Protein AF-A0A353R926-F1 (afdb_monomer_lite)

Structure (mmCIF, N/CA/C/O backbone):
data_AF-A0A353R926-F1
#
_entry.id   AF-A0A353R926-F1
#
loop_
_atom_site.group_PDB
_atom_site.id
_atom_site.type_symbol
_atom_site.label_atom_id
_atom_site.label_alt_id
_atom_site.label_comp_id
_atom_site.label_asym_id
_atom_site.label_entity_id
_atom_site.label_seq_id
_atom_site.pdbx_PDB_ins_code
_atom_site.Cartn_x
_atom_site.Cartn_y
_atom_site.Cartn_z
_atom_site.occupancy
_atom_site.B_iso_or_equiv
_atom_site.auth_seq_id
_atom_site.auth_comp_id
_atom_site.auth_asym_id
_atom_site.auth_atom_id
_atom_site.pdbx_PDB_model_num
ATOM 1 N N . ILE A 1 1 ? -22.828 9.067 23.640 1.00 84.00 1 ILE A N 1
ATOM 2 C CA . ILE A 1 1 ? -23.290 7.659 23.648 1.00 84.00 1 ILE A CA 1
ATOM 3 C C . ILE A 1 1 ? -23.860 7.341 22.275 1.00 84.00 1 ILE A C 1
ATOM 5 O O . ILE A 1 1 ? -24.691 8.108 21.795 1.00 84.00 1 ILE A O 1
ATOM 9 N N . LYS A 1 2 ? -23.384 6.275 21.634 1.00 92.00 2 LYS A N 1
ATOM 10 C CA . LYS A 1 2 ? -23.878 5.779 20.343 1.00 92.00 2 LYS A CA 1
ATOM 11 C C . LYS A 1 2 ? -24.103 4.265 20.419 1.00 92.00 2 LYS A C 1
ATOM 13 O O . LYS A 1 2 ? -23.497 3.599 21.253 1.00 92.00 2 LYS A O 1
ATOM 18 N N . PHE A 1 3 ? -24.984 3.754 19.560 1.00 95.38 3 PHE A N 1
ATOM 19 C CA . P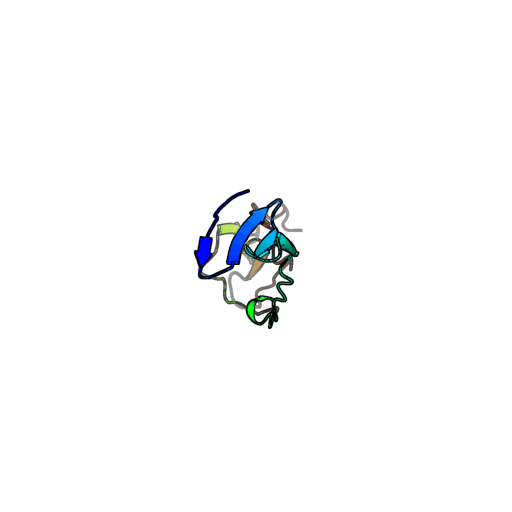HE A 1 3 ? -25.249 2.319 19.372 1.00 95.38 3 PHE A CA 1
ATOM 20 C C . PHE A 1 3 ? -25.518 1.518 20.666 1.00 95.38 3 PHE A C 1
ATOM 22 O O . PHE A 1 3 ? -24.848 0.516 20.912 1.00 95.38 3 PHE A O 1
ATOM 29 N N . PRO A 1 4 ? -26.464 1.942 21.525 1.00 95.56 4 PRO A N 1
ATOM 30 C CA . PRO A 1 4 ? -26.790 1.180 22.721 1.00 95.56 4 PRO A CA 1
ATOM 31 C C . PRO A 1 4 ? -27.483 -0.142 22.367 1.00 95.56 4 PRO A C 1
ATOM 33 O O . PRO A 1 4 ? -28.398 -0.180 21.544 1.00 95.56 4 PRO A O 1
ATOM 36 N N . ALA A 1 5 ? -27.082 -1.212 23.044 1.00 96.25 5 ALA A N 1
ATOM 37 C CA . ALA A 1 5 ? -27.725 -2.518 23.011 1.00 96.25 5 ALA A CA 1
ATOM 38 C C . ALA A 1 5 ? -27.922 -3.024 24.443 1.00 96.25 5 ALA A C 1
ATOM 40 O O . ALA A 1 5 ? -27.030 -2.895 25.279 1.00 96.25 5 ALA A O 1
ATOM 41 N N . ALA A 1 6 ? -29.083 -3.610 24.731 1.00 96.06 6 ALA A N 1
ATOM 42 C CA . ALA A 1 6 ? -29.420 -4.114 26.059 1.00 96.06 6 ALA A CA 1
ATOM 43 C C . ALA A 1 6 ? -29.687 -5.622 26.019 1.00 96.06 6 ALA A C 1
ATOM 45 O O . ALA A 1 6 ? -30.394 -6.112 25.135 1.00 96.06 6 ALA A O 1
ATOM 46 N N . ARG A 1 7 ? -29.136 -6.359 26.989 1.00 94.44 7 ARG A N 1
ATOM 47 C CA . ARG A 1 7 ? -29.431 -7.781 27.198 1.00 94.44 7 ARG A CA 1
ATOM 48 C C . ARG A 1 7 ? -29.251 -8.153 28.666 1.00 94.44 7 ARG A C 1
ATOM 50 O O . ARG A 1 7 ? -28.166 -7.999 29.219 1.00 94.44 7 ARG A O 1
ATOM 57 N N . GLY A 1 8 ? -30.298 -8.715 29.268 1.00 95.19 8 GLY A N 1
ATOM 58 C CA . GLY A 1 8 ? -30.284 -9.074 30.686 1.00 95.19 8 GLY A CA 1
ATOM 59 C C . GLY A 1 8 ? -30.024 -7.845 31.556 1.00 95.19 8 GLY A C 1
ATOM 60 O O . GLY A 1 8 ? -30.718 -6.843 31.427 1.00 95.19 8 GLY A O 1
ATOM 61 N N . GLU A 1 9 ? -29.006 -7.923 32.408 1.00 96.81 9 GLU A N 1
ATOM 62 C CA . GLU A 1 9 ? -28.613 -6.855 33.339 1.00 96.81 9 GLU A CA 1
ATOM 63 C C . GLU A 1 9 ? -27.535 -5.925 32.766 1.00 96.81 9 GLU A C 1
ATOM 65 O O . GLU A 1 9 ? -26.929 -5.157 33.505 1.00 96.81 9 GLU A O 1
ATOM 70 N N . TYR A 1 10 ? -27.270 -5.991 31.458 1.00 97.38 10 TYR A N 1
ATOM 71 C CA . TYR A 1 10 ? -26.224 -5.203 30.817 1.00 97.38 10 TYR A CA 1
ATOM 72 C C . TYR A 1 10 ? -26.763 -4.301 29.711 1.00 97.38 10 TYR A C 1
ATOM 74 O O . TYR A 1 10 ? -27.572 -4.715 28.875 1.00 97.38 10 TYR A O 1
ATOM 82 N N . ILE A 1 11 ? -26.222 -3.087 29.665 1.00 97.38 11 ILE A N 1
ATOM 83 C CA . ILE A 1 11 ? -26.315 -2.166 28.533 1.00 97.38 11 ILE A CA 1
ATOM 84 C C . ILE A 1 11 ? -24.902 -1.968 27.989 1.00 97.38 11 ILE A C 1
ATOM 86 O O . ILE A 1 11 ? -24.000 -1.571 28.722 1.00 97.38 11 ILE A O 1
ATOM 90 N N . VAL A 1 12 ? -24.700 -2.241 26.706 1.00 96.81 12 VAL A N 1
ATOM 91 C CA . VAL A 1 12 ? -23.428 -2.039 26.006 1.00 96.81 12 VAL A CA 1
ATOM 92 C C . VAL A 1 12 ? -23.586 -0.889 25.023 1.00 96.81 12 VAL A C 1
ATOM 94 O O . VAL A 1 12 ? -24.600 -0.810 24.333 1.00 96.81 12 VAL A O 1
ATOM 97 N N . PHE A 1 13 ? -22.616 0.018 24.962 1.00 97.50 13 PHE A N 1
ATOM 98 C CA . PHE A 1 13 ? -22.675 1.179 24.073 1.00 97.50 13 PHE A CA 1
ATOM 99 C C . PHE A 1 13 ? -21.287 1.700 23.702 1.00 97.50 13 PHE A C 1
ATOM 101 O O . PHE A 1 13 ? -20.294 1.429 24.379 1.00 97.50 13 PHE A O 1
ATOM 108 N N . GLU A 1 14 ? -21.231 2.505 22.644 1.00 97.38 14 GLU A N 1
ATOM 109 C CA . GLU A 1 14 ? -20.034 3.244 22.253 1.00 97.38 14 GLU A CA 1
ATOM 110 C C . GLU A 1 14 ? -20.006 4.632 22.914 1.00 97.38 14 GLU A C 1
ATOM 112 O O . GLU A 1 14 ? -20.990 5.389 22.902 1.00 97.38 14 GLU A O 1
ATOM 117 N N . ASN A 1 15 ? -18.848 5.005 23.456 1.00 96.25 15 ASN A N 1
ATOM 118 C CA . ASN A 1 15 ? -18.562 6.365 23.891 1.00 96.25 15 ASN A CA 1
ATOM 119 C C . ASN A 1 15 ? -17.094 6.721 23.619 1.00 96.25 15 ASN A C 1
ATOM 121 O O . ASN A 1 15 ? -16.191 6.025 24.071 1.00 96.25 15 ASN A O 1
ATOM 125 N N . GLY A 1 16 ? -16.851 7.798 22.866 1.00 94.00 16 GLY A N 1
ATOM 126 C CA . GLY A 1 16 ? -15.493 8.261 22.554 1.00 94.00 16 GLY A CA 1
ATOM 127 C C . GLY A 1 16 ? -14.623 7.245 21.800 1.00 94.00 16 GLY A C 1
ATOM 128 O O . GLY A 1 16 ? -13.421 7.209 22.030 1.00 94.00 16 GLY A O 1
ATOM 129 N N . GLY A 1 17 ? -15.215 6.397 20.947 1.00 93.31 17 GLY A N 1
ATOM 130 C CA . GLY A 1 17 ? -14.492 5.350 20.210 1.00 93.31 17 GLY A CA 1
ATOM 131 C C . GLY A 1 17 ? -14.172 4.091 21.024 1.00 93.31 17 GLY A C 1
ATOM 132 O O . GLY A 1 17 ? -13.511 3.188 20.517 1.00 93.31 17 GLY A O 1
ATOM 133 N N . PHE A 1 18 ? -14.649 4.002 22.267 1.00 96.00 18 PHE A N 1
ATOM 134 C CA . PHE A 1 18 ? -14.522 2.811 23.102 1.00 96.00 18 PHE A CA 1
ATOM 135 C C . PHE A 1 18 ? -15.878 2.159 23.346 1.00 96.00 18 PHE A C 1
ATOM 137 O O . PHE A 1 18 ? -16.914 2.829 23.357 1.00 96.00 18 PHE A O 1
ATOM 144 N N . ILE A 1 19 ? -15.850 0.852 23.598 1.00 97.12 19 ILE A N 1
ATOM 145 C CA . ILE A 1 19 ? -17.017 0.092 24.037 1.00 97.12 19 ILE A CA 1
ATOM 146 C C . ILE A 1 19 ? -17.069 0.093 25.562 1.00 97.12 19 ILE A C 1
ATOM 148 O O . ILE A 1 19 ? -16.070 -0.171 26.236 1.00 97.12 19 ILE A O 1
ATOM 152 N N . TYR A 1 20 ? -18.248 0.378 26.098 1.00 97.62 20 TYR A N 1
ATOM 153 C CA . TYR A 1 20 ? -18.544 0.337 27.522 1.00 97.62 20 TYR A CA 1
ATOM 154 C C . TYR A 1 20 ? -19.652 -0.671 27.800 1.00 97.62 20 TYR A C 1
ATOM 156 O O . TYR A 1 20 ? -20.598 -0.786 27.022 1.00 97.62 20 TYR A O 1
ATOM 164 N N . SER A 1 21 ? -19.544 -1.364 28.930 1.00 97.06 21 SER A N 1
ATOM 165 C CA . SER A 1 21 ? -20.603 -2.182 29.515 1.00 97.06 21 SER A CA 1
ATOM 166 C C . SER A 1 21 ? -21.068 -1.548 30.822 1.00 97.06 21 SER A C 1
ATOM 168 O O . SER A 1 21 ? -20.248 -1.267 31.698 1.00 97.06 21 SER A O 1
ATOM 170 N N . PHE A 1 22 ? -22.372 -1.364 30.962 1.00 97.56 22 PHE A N 1
ATOM 171 C CA . PHE A 1 22 ? -23.025 -0.861 32.161 1.00 97.56 22 PHE A CA 1
ATOM 172 C C . PHE A 1 22 ? -23.903 -1.954 32.770 1.00 97.56 22 PHE A C 1
ATOM 174 O O . PHE A 1 22 ? -24.756 -2.502 32.070 1.00 97.56 22 PHE A O 1
ATOM 181 N N . HIS A 1 23 ? -23.693 -2.274 34.047 1.00 97.50 23 HIS A N 1
ATOM 182 C CA . HIS A 1 23 ? -24.491 -3.251 34.786 1.00 97.50 23 HIS A CA 1
ATOM 183 C C . HIS A 1 23 ? -25.667 -2.557 35.481 1.00 97.50 23 HIS A C 1
ATOM 185 O O . HIS A 1 23 ? -25.475 -1.727 36.361 1.00 97.50 23 HIS A O 1
ATOM 191 N N . THR A 1 24 ? -26.903 -2.913 35.144 1.00 95.94 24 THR A N 1
ATOM 192 C CA . THR A 1 24 ? -28.097 -2.161 35.565 1.00 95.94 24 THR A CA 1
ATOM 193 C C . THR A 1 24 ? -28.463 -2.332 37.038 1.00 95.94 24 THR A C 1
ATOM 195 O O . THR A 1 24 ? -29.170 -1.486 37.569 1.00 95.94 24 THR A O 1
ATOM 198 N N . LYS A 1 25 ? -28.020 -3.412 37.704 1.00 95.31 25 LYS A N 1
ATOM 199 C CA . LYS A 1 25 ? -28.252 -3.605 39.152 1.00 95.31 25 LYS A CA 1
ATOM 200 C C . LYS A 1 25 ? -27.205 -2.967 40.064 1.00 95.31 25 LYS A C 1
ATOM 202 O O . LYS A 1 25 ? -27.577 -2.395 41.076 1.00 95.31 25 LYS A O 1
ATOM 207 N N . SER A 1 26 ? -25.917 -3.135 39.756 1.00 96.56 26 SER A N 1
ATOM 208 C CA . SER A 1 26 ? -24.827 -2.573 40.559 1.00 96.56 26 SER A CA 1
ATOM 209 C C . SER A 1 26 ? -24.435 -1.160 40.132 1.00 96.56 26 SER A C 1
ATOM 211 O O . SER A 1 26 ? -23.643 -0.532 40.819 1.00 96.56 26 SER A O 1
ATOM 213 N N . GLU A 1 27 ? -24.966 -0.678 39.003 1.00 95.06 27 GLU A N 1
ATOM 214 C CA . GLU A 1 27 ? -24.607 0.596 38.364 1.00 95.06 27 GLU A CA 1
ATOM 215 C C . GLU A 1 27 ? -23.125 0.691 37.959 1.00 95.06 27 GLU A C 1
ATOM 217 O O . GLU A 1 27 ? -22.598 1.769 37.682 1.00 95.06 27 GLU A O 1
ATOM 222 N N . ASP A 1 28 ? -22.449 -0.456 37.851 1.00 97.31 28 ASP A N 1
ATOM 223 C CA . ASP A 1 28 ? -21.051 -0.506 37.446 1.00 97.31 28 ASP A CA 1
ATOM 224 C C . ASP A 1 28 ? -20.898 -0.171 35.963 1.00 97.31 28 ASP A C 1
ATOM 226 O O . ASP A 1 28 ? -21.375 -0.898 35.085 1.00 97.31 28 ASP A O 1
ATOM 230 N N . LEU A 1 29 ? -20.142 0.887 35.676 1.00 96.62 29 LEU A N 1
ATOM 231 C CA . LEU A 1 29 ? -19.689 1.229 34.334 1.00 96.62 29 LEU A CA 1
ATOM 232 C C . LEU A 1 29 ? -18.252 0.748 34.129 1.00 96.62 29 LEU A C 1
ATOM 234 O O . LEU A 1 29 ? -17.333 1.180 34.825 1.00 96.62 29 LEU A O 1
ATOM 238 N N . LYS A 1 30 ? -18.038 -0.105 33.128 1.00 96.81 30 LYS A N 1
ATOM 239 C CA . LYS A 1 30 ? -16.711 -0.623 32.776 1.00 96.81 30 LYS A CA 1
ATOM 240 C C . LYS A 1 30 ? -16.423 -0.396 31.302 1.00 96.81 30 LYS A C 1
ATOM 242 O O . LYS A 1 30 ? -17.280 -0.623 30.450 1.00 96.81 30 LYS A O 1
ATOM 247 N N . LYS A 1 31 ? -15.203 0.042 30.999 1.00 97.12 31 LYS A N 1
ATOM 248 C CA . LYS A 1 31 ? -14.672 -0.007 29.636 1.00 97.12 31 LYS A CA 1
ATOM 249 C C . LYS A 1 31 ? -14.363 -1.466 29.304 1.00 97.12 31 LYS A C 1
ATOM 251 O O . LYS A 1 31 ? -13.788 -2.166 30.131 1.00 97.12 31 LYS A O 1
ATOM 256 N N . VAL A 1 32 ? -14.766 -1.920 28.123 1.00 94.88 32 VAL A N 1
ATOM 257 C CA . VAL A 1 32 ? -14.471 -3.277 27.658 1.00 94.88 32 VAL A CA 1
ATOM 258 C C . VAL A 1 32 ? -13.070 -3.287 27.057 1.00 94.88 32 VAL A C 1
ATOM 260 O O . VAL A 1 32 ? -12.803 -2.570 26.090 1.00 94.88 32 VAL A O 1
ATOM 263 N N . ASP A 1 33 ? -12.186 -4.107 27.619 1.00 92.38 33 ASP A N 1
ATOM 264 C CA . ASP A 1 33 ? -10.864 -4.350 27.049 1.00 92.38 33 ASP A CA 1
ATOM 265 C C . ASP A 1 33 ? -10.993 -5.296 25.853 1.00 92.38 33 ASP A C 1
ATOM 267 O O . ASP A 1 33 ? -11.325 -6.474 25.989 1.00 92.38 33 ASP A O 1
ATOM 271 N N . ILE A 1 34 ? -10.765 -4.755 24.656 1.00 87.31 34 ILE A N 1
ATOM 272 C CA . ILE A 1 34 ? -10.811 -5.504 23.399 1.00 87.31 34 ILE A CA 1
ATOM 273 C C . ILE A 1 34 ? -9.375 -5.730 22.937 1.00 87.31 34 ILE A C 1
ATOM 275 O O . ILE A 1 34 ? -8.681 -4.788 22.555 1.00 87.31 34 ILE A O 1
ATOM 279 N N . THR A 1 35 ? -8.933 -6.985 22.944 1.00 85.31 35 THR A N 1
ATOM 280 C CA . THR A 1 35 ? -7.640 -7.386 22.383 1.00 85.31 35 THR A CA 1
ATOM 281 C C . THR A 1 35 ? -7.855 -8.025 21.017 1.00 85.31 35 THR A C 1
ATOM 283 O O . THR A 1 35 ? -8.640 -8.961 20.874 1.00 85.31 35 THR A O 1
ATOM 286 N N . LEU A 1 36 ? -7.160 -7.517 19.999 1.00 78.62 36 LEU A N 1
ATOM 287 C CA . LEU A 1 36 ? -7.143 -8.108 18.665 1.00 78.62 36 LEU A CA 1
ATOM 288 C C . LEU A 1 36 ? -5.871 -8.939 18.517 1.00 78.62 36 LEU A C 1
ATOM 290 O O . LEU A 1 36 ? -4.778 -8.388 18.410 1.00 78.62 36 LEU A O 1
ATOM 294 N N . ASN A 1 37 ? -6.015 -10.260 18.459 1.00 74.50 37 ASN A N 1
ATOM 295 C CA . ASN A 1 37 ? -4.912 -11.146 18.100 1.00 74.50 37 ASN A CA 1
ATOM 296 C C . ASN A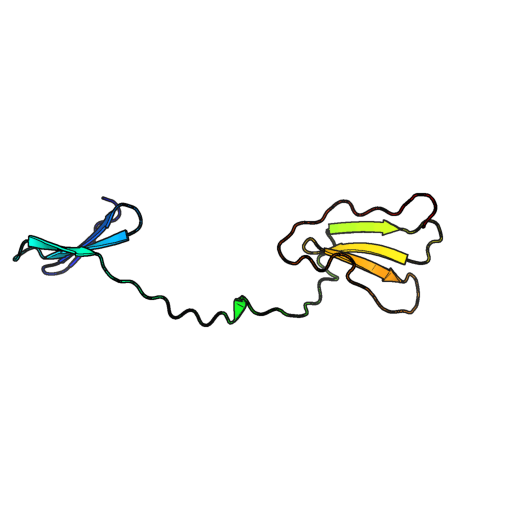 1 37 ? -4.732 -11.092 16.577 1.00 74.50 37 ASN A C 1
ATOM 298 O O . ASN A 1 37 ? -5.278 -11.917 15.847 1.00 74.50 37 ASN A O 1
ATOM 302 N N . GLN A 1 38 ? -4.036 -10.067 16.080 1.00 65.19 38 GLN A N 1
ATOM 303 C CA . GLN A 1 38 ? -3.766 -9.934 14.650 1.00 65.19 38 GLN A CA 1
ATOM 304 C C . GLN A 1 38 ? -2.605 -10.842 14.245 1.00 65.19 38 GLN A C 1
ATOM 306 O O . GLN A 1 38 ? -1.435 -10.486 14.372 1.00 65.19 38 GLN A O 1
ATOM 311 N N . GLU A 1 39 ? -2.916 -12.004 13.676 1.00 62.72 39 GLU A N 1
ATOM 312 C CA . GLU A 1 39 ? -1.974 -12.638 12.762 1.00 62.72 39 GLU A CA 1
ATOM 313 C C . GLU A 1 39 ? -1.922 -11.771 11.501 1.00 62.72 39 GLU A C 1
ATOM 315 O O . GLU A 1 39 ? -2.823 -11.793 10.663 1.00 62.72 39 GLU A O 1
ATOM 320 N N . HIS A 1 40 ? -0.881 -10.948 11.379 1.00 64.25 40 HIS A N 1
ATOM 321 C CA . HIS A 1 40 ? -0.634 -10.048 10.248 1.00 64.25 40 HIS A CA 1
ATOM 322 C C . HIS A 1 40 ? -0.323 -10.798 8.932 1.00 64.25 40 HIS A C 1
ATOM 324 O O . HIS A 1 40 ? 0.608 -10.451 8.206 1.00 64.25 40 HIS A O 1
ATOM 330 N N . LEU A 1 41 ? -1.083 -11.839 8.589 1.00 61.75 41 LEU A N 1
ATOM 331 C CA . LEU A 1 41 ? -0.928 -12.629 7.364 1.00 61.75 41 LEU A CA 1
ATOM 332 C C . LEU A 1 41 ? -0.997 -11.737 6.116 1.00 61.75 41 LEU A C 1
ATOM 334 O O . LEU A 1 41 ? -0.220 -11.924 5.182 1.00 61.75 41 LEU A O 1
ATOM 338 N N . ASN A 1 42 ? -1.856 -10.715 6.149 1.00 63.56 42 ASN A N 1
ATOM 339 C CA . ASN A 1 42 ? -2.053 -9.770 5.048 1.00 63.56 42 ASN A CA 1
ATOM 340 C C . ASN A 1 42 ? -1.038 -8.615 5.011 1.00 63.56 42 ASN A C 1
ATOM 342 O O . ASN A 1 42 ? -0.981 -7.914 4.007 1.00 63.56 42 ASN A O 1
ATOM 346 N N . ALA A 1 43 ? -0.241 -8.403 6.067 1.00 64.12 43 ALA A N 1
ATOM 347 C CA . ALA A 1 43 ? 0.771 -7.338 6.102 1.00 64.12 43 ALA A CA 1
ATOM 348 C C . ALA A 1 43 ? 2.168 -7.826 5.681 1.00 64.12 43 ALA A C 1
ATOM 350 O O . ALA A 1 43 ? 3.140 -7.076 5.745 1.00 64.12 43 ALA A O 1
ATOM 351 N N . ARG A 1 44 ? 2.295 -9.095 5.274 1.00 70.06 44 ARG A N 1
ATOM 352 C CA . ARG A 1 44 ? 3.569 -9.644 4.805 1.00 70.06 44 ARG A CA 1
ATOM 353 C C . ARG A 1 44 ? 3.918 -9.071 3.438 1.00 70.06 44 ARG A C 1
ATOM 355 O O . ARG A 1 44 ? 3.072 -9.012 2.547 1.00 70.06 44 ARG A O 1
ATOM 362 N N . VAL A 1 45 ? 5.192 -8.732 3.255 1.00 70.12 45 VAL A N 1
ATOM 363 C CA . VAL A 1 45 ? 5.737 -8.392 1.937 1.00 70.12 45 VAL A CA 1
ATOM 364 C C . VAL A 1 45 ? 5.584 -9.607 1.024 1.00 70.12 45 VAL A C 1
ATOM 366 O O . VAL A 1 45 ? 5.983 -10.719 1.375 1.00 70.12 45 VAL A O 1
ATOM 369 N N . ARG A 1 46 ? 4.978 -9.400 -0.145 1.00 71.19 46 ARG A N 1
ATOM 370 C CA . ARG A 1 46 ? 4.784 -10.429 -1.169 1.00 71.19 46 ARG A CA 1
ATOM 371 C C . ARG A 1 46 ? 5.249 -9.892 -2.511 1.00 71.19 46 ARG A C 1
ATOM 373 O O . ARG A 1 46 ? 4.992 -8.737 -2.835 1.00 71.19 46 ARG A O 1
ATOM 380 N N . LEU A 1 47 ? 5.877 -10.760 -3.298 1.00 74.81 47 LEU A N 1
ATOM 381 C CA . LEU A 1 47 ? 6.060 -10.522 -4.723 1.00 74.81 47 LEU A CA 1
ATOM 382 C C . LEU A 1 47 ? 4.722 -10.798 -5.410 1.00 74.81 47 LEU A C 1
ATOM 384 O O . LEU A 1 47 ? 4.151 -11.879 -5.254 1.00 74.81 47 LEU A O 1
ATOM 388 N N . LEU A 1 48 ? 4.202 -9.796 -6.107 1.00 80.44 48 LEU A N 1
ATOM 389 C CA . LEU A 1 48 ? 2.952 -9.874 -6.849 1.00 80.44 48 LEU A CA 1
ATOM 390 C C . LEU A 1 48 ? 3.243 -9.570 -8.313 1.00 80.44 48 LEU A C 1
ATOM 392 O O . LEU A 1 48 ? 4.002 -8.649 -8.610 1.00 80.44 48 LEU A O 1
ATOM 396 N N . ASP A 1 49 ? 2.609 -10.322 -9.208 1.00 85.75 49 ASP A N 1
ATOM 397 C CA . ASP A 1 49 ? 2.520 -9.927 -10.606 1.00 85.75 49 ASP A CA 1
ATOM 398 C C . ASP A 1 49 ? 1.484 -8.803 -10.730 1.00 85.75 49 ASP A C 1
ATOM 400 O O . ASP A 1 49 ? 0.333 -8.928 -10.301 1.00 85.75 49 ASP A O 1
ATOM 404 N N . VAL A 1 50 ? 1.930 -7.672 -11.265 1.00 85.12 50 VAL A N 1
ATOM 405 C CA . VAL A 1 50 ? 1.141 -6.447 -11.413 1.00 85.12 50 VAL A CA 1
ATOM 406 C C . VAL A 1 50 ? 1.041 -6.007 -12.869 1.00 85.12 50 VAL A C 1
ATOM 408 O O . VAL A 1 50 ? 0.564 -4.905 -13.128 1.00 85.12 50 VAL A O 1
ATOM 411 N N . ALA A 1 51 ? 1.450 -6.850 -13.822 1.00 84.56 51 ALA A N 1
ATOM 412 C CA . ALA A 1 51 ? 1.509 -6.499 -15.240 1.00 84.56 51 ALA A CA 1
ATOM 413 C C . ALA A 1 51 ? 0.158 -6.007 -15.794 1.00 84.56 51 ALA A C 1
ATOM 415 O O . ALA A 1 51 ? 0.111 -5.074 -16.589 1.00 84.56 51 ALA A O 1
ATOM 416 N N . THR A 1 52 ? -0.955 -6.572 -15.320 1.00 89.62 52 THR A N 1
ATOM 417 C CA . THR A 1 52 ? -2.322 -6.189 -15.724 1.00 89.62 52 THR A CA 1
ATOM 418 C C . THR A 1 52 ? -2.850 -4.920 -15.044 1.00 89.62 52 THR A C 1
ATOM 420 O O . THR A 1 52 ? -3.962 -4.489 -15.335 1.00 89.62 52 THR A O 1
ATOM 423 N N . GLN A 1 53 ? -2.079 -4.318 -14.136 1.00 88.81 53 GLN A N 1
ATOM 424 C CA . GLN A 1 53 ? -2.450 -3.138 -13.343 1.00 88.81 53 GLN A CA 1
ATOM 425 C C . GLN A 1 53 ? -1.634 -1.898 -13.744 1.00 88.81 53 GLN A C 1
ATOM 427 O O . GLN A 1 53 ? -1.432 -0.994 -12.928 1.00 88.81 53 GLN A O 1
ATOM 432 N N . ALA A 1 54 ? -1.132 -1.866 -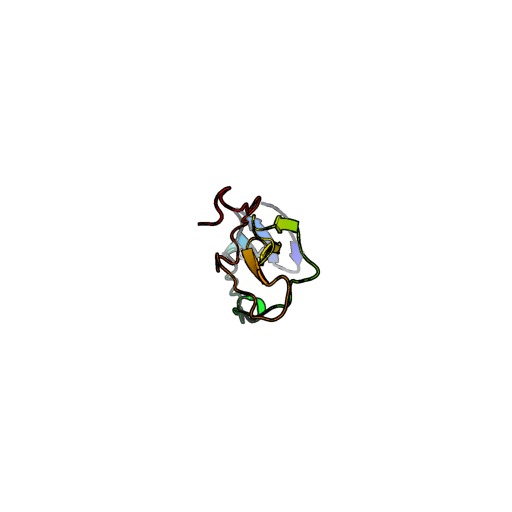14.980 1.00 90.44 54 ALA A N 1
ATOM 433 C CA . ALA A 1 54 ? -0.429 -0.712 -15.520 1.00 90.44 54 ALA A CA 1
ATOM 434 C C . ALA A 1 54 ? -1.358 0.513 -15.554 1.00 90.44 54 ALA A C 1
ATOM 436 O O . ALA A 1 54 ? -2.448 0.471 -16.122 1.00 90.44 54 ALA A O 1
ATOM 437 N N . ALA A 1 55 ? -0.912 1.603 -14.937 1.00 90.38 55 ALA A N 1
ATOM 438 C CA . ALA A 1 55 ? -1.627 2.875 -14.855 1.00 90.38 55 ALA A CA 1
ATOM 439 C C . ALA A 1 55 ? -0.985 3.973 -15.720 1.00 90.38 55 ALA A C 1
ATOM 441 O O . ALA A 1 55 ? -1.600 5.008 -15.955 1.00 90.38 55 ALA A O 1
ATOM 442 N N . GLY A 1 56 ? 0.242 3.758 -16.199 1.00 89.31 56 GLY A N 1
ATOM 443 C CA . GLY A 1 56 ? 0.959 4.698 -17.055 1.00 89.31 56 GLY A CA 1
ATOM 444 C C . GLY A 1 56 ? 2.181 4.058 -17.700 1.00 89.31 56 GLY A C 1
ATOM 445 O O . GLY A 1 56 ? 2.684 3.041 -17.214 1.00 89.31 56 GLY A O 1
ATOM 446 N N . TYR A 1 57 ? 2.637 4.652 -18.800 1.00 91.00 57 TYR A N 1
ATOM 447 C CA . TYR A 1 57 ? 3.798 4.194 -19.555 1.00 91.00 57 TYR A CA 1
ATOM 448 C C . TYR A 1 57 ? 4.598 5.368 -20.133 1.00 91.00 57 TYR A C 1
ATOM 450 O O . TYR A 1 57 ? 4.028 6.396 -20.498 1.00 91.00 57 TYR A O 1
ATOM 458 N N . SER A 1 58 ? 5.914 5.198 -20.258 1.00 91.56 58 SER A N 1
ATOM 459 C CA . SER A 1 58 ? 6.808 6.137 -20.945 1.00 91.56 58 SER A CA 1
ATOM 460 C C . SER A 1 58 ? 7.916 5.380 -21.680 1.00 91.56 58 SER A C 1
ATOM 462 O O . SER A 1 58 ? 8.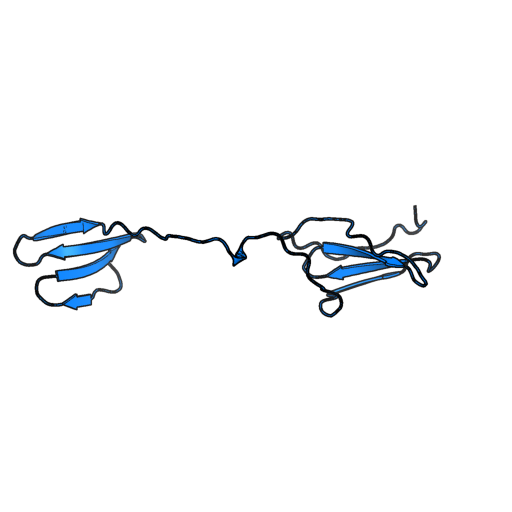601 4.540 -21.096 1.00 91.56 58 SER A O 1
ATOM 464 N N . LEU A 1 59 ? 8.077 5.649 -22.974 1.00 90.12 59 LEU A N 1
ATOM 465 C CA . LEU A 1 59 ? 9.074 4.999 -23.827 1.00 90.12 59 LEU A CA 1
ATOM 466 C C . LEU A 1 59 ? 10.419 5.726 -23.720 1.00 90.12 59 LEU A C 1
ATOM 468 O O . LEU A 1 59 ? 10.442 6.957 -23.748 1.00 90.12 59 LEU A O 1
ATOM 472 N N . SER A 1 60 ? 11.524 4.983 -23.610 1.00 89.88 60 SER A N 1
ATOM 473 C CA . SER A 1 60 ? 12.859 5.586 -23.622 1.00 89.88 60 SER A CA 1
ATOM 474 C C . SER A 1 60 ? 13.158 6.214 -24.989 1.00 89.88 60 SER A C 1
ATOM 47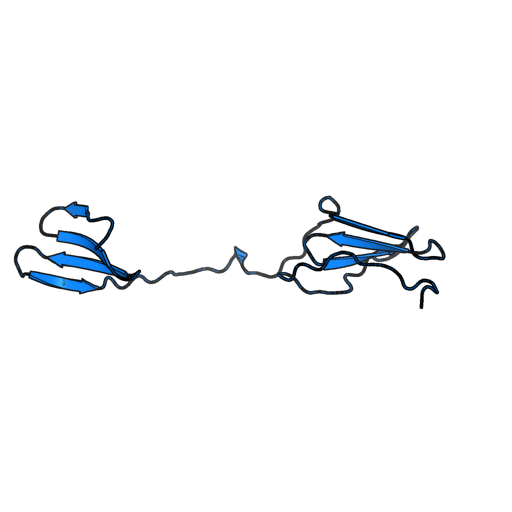6 O O . SER A 1 60 ? 12.673 5.710 -26.006 1.00 89.88 60 SER A O 1
ATOM 478 N N . PRO A 1 61 ? 13.984 7.274 -25.065 1.00 85.81 61 PRO A N 1
ATOM 479 C CA . PRO A 1 61 ? 14.292 7.937 -26.338 1.00 85.81 61 PRO A CA 1
ATOM 480 C C . PRO A 1 61 ? 14.864 6.998 -27.411 1.00 85.81 61 PRO A C 1
ATOM 482 O O . PRO A 1 61 ? 14.582 7.154 -28.596 1.00 85.81 61 PRO A O 1
ATOM 485 N N . ASN A 1 62 ? 15.641 5.998 -26.990 1.00 85.69 62 ASN A N 1
ATOM 486 C CA . ASN A 1 62 ? 16.244 4.984 -27.855 1.00 85.69 62 ASN A CA 1
ATOM 487 C C . ASN A 1 62 ? 15.371 3.727 -28.056 1.00 85.69 62 ASN A C 1
ATOM 489 O O . ASN A 1 62 ? 15.774 2.817 -28.774 1.00 85.69 62 ASN A O 1
ATOM 493 N N . GLY A 1 63 ? 14.196 3.651 -27.423 1.00 84.19 63 GLY A N 1
ATOM 494 C CA . GLY A 1 63 ? 13.277 2.514 -27.520 1.00 84.19 63 GLY A CA 1
ATOM 495 C C . GLY A 1 63 ? 13.749 1.222 -26.842 1.00 84.19 63 GLY A C 1
ATOM 496 O O . GLY A 1 63 ? 13.078 0.199 -26.956 1.00 84.19 63 GLY A O 1
ATOM 497 N N . GLU A 1 64 ? 14.874 1.241 -26.127 1.00 89.81 64 GLU A N 1
ATOM 498 C CA . GLU A 1 64 ? 15.416 0.052 -25.461 1.00 89.81 64 GLU A CA 1
ATOM 499 C C . GLU A 1 64 ? 14.574 -0.391 -24.260 1.00 89.81 64 GLU A C 1
ATOM 501 O O . GLU A 1 64 ? 14.564 -1.579 -23.919 1.00 89.81 64 GLU A O 1
ATOM 506 N N . ARG A 1 65 ? 13.874 0.541 -23.593 1.00 93.62 65 ARG A N 1
ATOM 507 C CA . ARG A 1 65 ? 13.085 0.259 -22.386 1.00 93.62 65 ARG A CA 1
ATOM 508 C C . ARG A 1 65 ? 11.807 1.093 -22.308 1.00 93.62 65 ARG A C 1
ATOM 510 O O . ARG A 1 65 ? 11.713 2.200 -22.830 1.00 93.62 65 ARG A O 1
ATOM 517 N N . VAL A 1 66 ? 10.829 0.579 -21.572 1.00 92.38 66 VAL A N 1
ATOM 518 C CA . VAL A 1 66 ? 9.586 1.272 -21.216 1.00 92.38 66 VAL A CA 1
ATOM 519 C C . VAL A 1 66 ? 9.516 1.392 -19.697 1.00 92.38 66 VAL A C 1
ATOM 521 O O . VAL A 1 66 ? 9.695 0.405 -18.981 1.00 92.38 66 VAL A O 1
ATOM 524 N N . LEU A 1 67 ? 9.253 2.597 -19.193 1.00 92.75 67 LEU A N 1
ATOM 525 C CA . LEU A 1 67 ? 8.827 2.787 -17.811 1.00 92.75 67 LEU A CA 1
ATOM 526 C C . LEU A 1 67 ? 7.343 2.473 -17.720 1.00 92.75 67 LEU A C 1
ATOM 528 O O . LEU A 1 67 ? 6.560 2.985 -18.513 1.00 92.75 67 LEU A O 1
ATOM 532 N N . VAL A 1 68 ? 6.962 1.651 -16.752 1.00 92.38 68 VAL A N 1
ATOM 533 C CA . VAL A 1 68 ? 5.575 1.291 -16.466 1.00 92.38 68 VAL A CA 1
ATOM 534 C C . VAL A 1 68 ? 5.287 1.627 -15.016 1.00 92.38 68 VAL A C 1
ATOM 536 O O . VAL A 1 68 ? 5.991 1.167 -14.120 1.00 92.38 68 VAL A O 1
ATOM 539 N N . THR A 1 69 ? 4.237 2.401 -14.769 1.00 91.69 69 THR A N 1
ATOM 540 C CA . THR A 1 69 ? 3.744 2.639 -13.410 1.00 91.69 69 THR A CA 1
ATOM 541 C C . THR A 1 69 ? 2.648 1.628 -13.094 1.00 91.69 69 THR A C 1
ATOM 543 O O . THR A 1 69 ? 1.652 1.564 -13.815 1.00 91.69 69 THR A O 1
ATOM 546 N N . ALA A 1 70 ? 2.796 0.852 -12.022 1.00 90.31 70 ALA A N 1
ATOM 547 C CA . ALA A 1 70 ? 1.792 -0.115 -11.576 1.00 90.31 70 ALA A CA 1
ATOM 548 C C . ALA A 1 70 ? 1.731 -0.162 -10.046 1.00 90.31 70 ALA A C 1
ATOM 550 O O . ALA A 1 70 ? 2.756 -0.229 -9.374 1.00 90.31 70 ALA A O 1
ATOM 551 N N . ARG A 1 71 ? 0.515 -0.116 -9.484 1.00 88.44 71 ARG A N 1
ATOM 552 C CA . ARG A 1 71 ? 0.263 -0.089 -8.025 1.00 88.44 71 ARG A CA 1
ATOM 553 C C . ARG A 1 71 ? 1.071 0.964 -7.240 1.00 88.44 71 ARG A C 1
ATOM 555 O O . ARG A 1 71 ? 1.338 0.762 -6.060 1.00 88.44 71 ARG A O 1
ATOM 562 N N . GLY A 1 72 ? 1.414 2.082 -7.880 1.00 87.44 72 GLY A N 1
ATOM 563 C CA . GLY A 1 72 ? 2.192 3.153 -7.258 1.00 87.44 72 GLY A CA 1
ATOM 564 C C . GLY A 1 72 ? 3.703 2.941 -7.247 1.00 87.44 72 GLY A C 1
ATOM 565 O O . GLY A 1 72 ? 4.384 3.741 -6.628 1.00 87.44 72 GLY A O 1
ATOM 566 N N . ASP A 1 73 ? 4.222 1.925 -7.940 1.00 90.62 73 ASP A N 1
ATOM 567 C CA . ASP A 1 73 ? 5.656 1.741 -8.191 1.00 90.62 73 ASP A CA 1
ATOM 568 C C . ASP A 1 73 ? 5.990 1.974 -9.673 1.00 90.62 73 ASP A C 1
ATOM 570 O O . ASP A 1 73 ? 5.133 1.813 -10.551 1.00 90.62 73 ASP A O 1
ATOM 574 N N . VAL A 1 74 ? 7.255 2.303 -9.953 1.00 91.44 74 VAL A N 1
ATOM 575 C CA . VAL A 1 74 ? 7.791 2.480 -11.310 1.00 91.44 74 VAL A CA 1
ATOM 576 C C . VAL A 1 74 ? 8.714 1.320 -11.676 1.00 91.44 74 VAL A C 1
ATOM 578 O O . VAL A 1 74 ? 9.714 1.047 -11.008 1.00 91.44 74 VAL A O 1
ATOM 581 N N . PHE A 1 75 ? 8.401 0.660 -12.786 1.00 92.06 75 PHE A N 1
ATOM 582 C CA . PHE A 1 75 ? 9.136 -0.477 -13.322 1.00 92.06 75 PHE A CA 1
ATOM 583 C C . PHE A 1 75 ? 9.821 -0.113 -14.635 1.00 92.06 75 PHE A C 1
ATOM 585 O O . PHE A 1 75 ? 9.214 0.518 -15.491 1.00 92.06 75 PHE A O 1
ATOM 592 N N . SER A 1 76 ? 11.057 -0.563 -14.827 1.00 93.44 76 SER A N 1
ATOM 593 C CA . SER A 1 76 ? 11.779 -0.460 -16.095 1.00 93.44 76 SER A CA 1
ATOM 594 C C . SER A 1 76 ? 11.764 -1.804 -16.817 1.00 93.44 76 SER A C 1
ATOM 596 O O . SER A 1 76 ? 12.426 -2.753 -16.384 1.00 93.44 76 SER A O 1
ATOM 598 N N . VAL A 1 77 ? 11.027 -1.881 -17.921 1.00 92.88 77 VAL A N 1
ATOM 599 C CA . VAL A 1 77 ? 10.792 -3.094 -18.718 1.00 92.88 77 VAL A CA 1
ATOM 600 C C . VAL A 1 77 ? 11.609 -3.018 -20.016 1.00 92.88 77 VAL A C 1
ATOM 602 O O . VAL A 1 77 ? 11.558 -1.983 -20.677 1.00 92.88 77 VAL A O 1
ATOM 605 N N . PRO A 1 78 ? 12.384 -4.048 -20.398 1.00 93.12 78 PRO A N 1
ATOM 606 C CA . PRO A 1 78 ? 13.110 -4.052 -21.670 1.00 93.12 78 PRO A CA 1
ATOM 607 C C . PRO A 1 78 ? 12.154 -4.187 -22.866 1.00 93.12 78 PRO A C 1
ATOM 609 O O . PRO A 1 78 ? 11.145 -4.882 -22.776 1.00 93.12 78 PRO A O 1
ATOM 612 N N . GLY A 1 79 ? 12.478 -3.541 -23.989 1.00 88.06 79 GLY A N 1
ATOM 613 C CA . GLY A 1 79 ? 11.712 -3.661 -25.239 1.00 88.06 79 GLY A CA 1
ATOM 614 C C . GLY A 1 79 ? 11.892 -5.009 -25.952 1.00 88.06 79 GLY A C 1
ATOM 615 O O . GLY A 1 79 ? 11.057 -5.397 -26.765 1.00 88.06 79 GLY A O 1
ATOM 616 N N . THR A 1 80 ? 12.968 -5.730 -25.633 1.00 86.62 80 THR A N 1
ATOM 617 C CA . THR A 1 80 ? 13.284 -7.069 -26.152 1.00 86.62 80 THR A CA 1
ATOM 618 C C . THR A 1 80 ? 13.453 -8.055 -24.990 1.00 86.62 80 THR A C 1
ATOM 620 O O . THR A 1 80 ? 12.656 -8.062 -24.055 1.00 86.62 80 THR A O 1
ATOM 623 N N . GLU A 1 81 ? 14.488 -8.894 -25.007 1.00 88.00 81 GLU A N 1
ATOM 624 C CA . GLU A 1 81 ? 14.814 -9.778 -23.892 1.00 88.00 81 GLU A CA 1
ATOM 625 C C . GLU A 1 81 ? 15.543 -9.035 -22.766 1.00 88.00 81 GLU A C 1
ATOM 627 O O . GLU A 1 81 ? 16.376 -8.159 -23.007 1.00 88.00 81 GLU A O 1
ATOM 632 N N . GLY A 1 82 ? 15.244 -9.400 -21.518 1.00 88.38 82 GLY A N 1
ATOM 633 C CA . GLY A 1 82 ? 15.952 -8.894 -20.347 1.00 88.38 82 GLY A CA 1
ATOM 634 C C . GLY A 1 82 ? 15.119 -8.932 -19.069 1.00 88.38 82 GLY A C 1
ATOM 635 O O . GLY A 1 82 ? 13.962 -9.348 -19.059 1.00 88.38 82 GLY A O 1
ATOM 636 N N . ALA A 1 83 ? 15.718 -8.464 -17.976 1.00 90.62 83 ALA A N 1
ATOM 637 C CA . ALA A 1 83 ? 15.048 -8.372 -16.686 1.00 90.62 83 ALA A CA 1
ATOM 638 C C . ALA A 1 83 ? 14.275 -7.053 -16.526 1.00 90.62 83 ALA A C 1
ATOM 640 O O . ALA A 1 83 ? 14.765 -5.973 -16.878 1.00 90.62 83 ALA A O 1
ATOM 641 N N . THR A 1 84 ? 13.093 -7.151 -15.918 1.00 91.44 84 THR A N 1
ATOM 642 C CA . THR A 1 84 ? 12.333 -6.008 -15.402 1.00 91.44 84 THR A CA 1
ATOM 643 C C . THR A 1 84 ? 12.856 -5.614 -14.025 1.00 91.44 84 THR A C 1
ATOM 645 O O . THR A 1 84 ? 13.043 -6.469 -13.158 1.00 91.44 84 THR A O 1
ATOM 648 N N . TYR A 1 85 ? 13.038 -4.315 -13.795 1.00 91.00 85 TYR A N 1
ATOM 649 C CA . TYR A 1 85 ? 13.485 -3.781 -12.505 1.00 91.00 85 TYR A CA 1
ATOM 650 C C . TYR A 1 85 ? 12.419 -2.879 -11.889 1.00 91.00 85 TYR A C 1
ATOM 652 O O . TYR A 1 85 ? 11.892 -2.012 -12.576 1.00 91.00 85 TYR A O 1
ATOM 660 N N . ASN A 1 86 ? 12.132 -3.044 -10.595 1.00 91.25 86 ASN A N 1
ATOM 661 C CA . ASN A 1 86 ? 11.387 -2.050 -9.815 1.00 91.25 86 ASN A CA 1
ATOM 662 C C . ASN A 1 86 ? 12.373 -0.972 -9.336 1.00 91.25 86 ASN A C 1
ATOM 664 O O . ASN A 1 86 ? 13.292 -1.295 -8.575 1.00 91.25 86 ASN A O 1
ATOM 668 N N . LEU A 1 87 ? 12.202 0.260 -9.820 1.00 89.62 87 LEU A N 1
ATOM 669 C CA . LEU A 1 87 ? 13.107 1.384 -9.565 1.00 89.62 87 LEU A CA 1
ATOM 670 C C . LEU A 1 87 ? 12.818 2.079 -8.231 1.00 89.62 87 LEU A C 1
ATOM 672 O O . LEU A 1 87 ? 13.749 2.553 -7.587 1.00 89.62 87 LEU A O 1
ATOM 676 N N . THR A 1 88 ? 11.554 2.130 -7.813 1.00 89.12 88 THR A N 1
ATOM 677 C CA . THR A 1 88 ? 11.115 2.908 -6.645 1.00 89.12 88 THR A CA 1
ATOM 678 C C . THR A 1 88 ? 11.094 2.072 -5.376 1.00 89.12 88 THR A C 1
ATOM 680 O O . THR A 1 88 ? 11.585 2.520 -4.343 1.00 89.12 88 THR A O 1
ATOM 683 N N . ARG A 1 89 ? 10.612 0.824 -5.454 1.00 83.56 89 ARG A N 1
ATOM 684 C CA . ARG A 1 89 ? 10.494 -0.096 -4.307 1.00 83.56 89 ARG A CA 1
ATOM 685 C C . ARG A 1 89 ? 9.786 0.561 -3.113 1.00 83.56 89 ARG A C 1
ATOM 687 O O . ARG A 1 89 ? 10.210 0.382 -1.969 1.00 83.56 89 ARG A O 1
ATOM 694 N N . THR A 1 90 ? 8.710 1.300 -3.372 1.00 83.25 90 THR A N 1
ATOM 695 C CA . THR A 1 90 ? 7.982 2.115 -2.388 1.00 83.25 90 THR A CA 1
ATOM 696 C C . THR A 1 90 ? 6.527 1.644 -2.233 1.00 83.25 90 THR A C 1
ATOM 698 O O . THR A 1 90 ? 5.583 2.410 -2.435 1.00 83.25 90 THR A O 1
ATOM 701 N N . PRO A 1 91 ? 6.289 0.382 -1.812 1.00 72.38 91 PRO A N 1
ATOM 702 C CA . PRO A 1 91 ? 4.933 -0.127 -1.643 1.00 72.38 91 PRO A CA 1
ATOM 703 C C . PRO A 1 91 ? 4.149 0.712 -0.623 1.00 72.38 91 PRO A C 1
ATOM 705 O O . PRO A 1 91 ? 4.604 0.940 0.497 1.00 72.38 91 PRO A O 1
ATOM 708 N N . GLY A 1 92 ? 2.945 1.142 -1.007 1.00 74.50 92 GLY A N 1
ATOM 709 C CA . GLY A 1 92 ? 2.079 2.000 -0.187 1.00 74.50 92 GLY A CA 1
ATOM 710 C C . GLY A 1 92 ? 2.232 3.499 -0.461 1.00 74.50 92 GLY A C 1
ATOM 711 O O . GLY A 1 92 ? 1.399 4.278 0.002 1.00 74.50 92 GLY A O 1
ATOM 712 N N . ILE A 1 93 ? 3.231 3.896 -1.251 1.00 81.25 93 ILE A N 1
ATOM 713 C CA . ILE A 1 93 ? 3.329 5.224 -1.863 1.00 81.25 93 ILE A CA 1
ATOM 714 C C . ILE A 1 93 ? 2.732 5.140 -3.275 1.00 81.25 93 ILE A C 1
ATOM 716 O O . ILE A 1 93 ? 2.774 4.093 -3.915 1.00 81.25 93 ILE A O 1
ATOM 720 N N . HIS A 1 94 ? 2.096 6.217 -3.739 1.00 82.25 94 HIS A N 1
ATOM 721 C CA . HIS A 1 94 ? 1.438 6.257 -5.046 1.00 82.25 94 HIS A CA 1
ATOM 722 C C . HIS A 1 94 ? 2.251 7.089 -6.044 1.00 82.25 94 HIS A C 1
ATOM 724 O O . HIS A 1 94 ? 1.872 8.220 -6.364 1.00 82.25 94 HIS A O 1
ATOM 730 N N . GLU A 1 95 ? 3.359 6.525 -6.530 1.00 81.94 95 GLU A N 1
ATOM 731 C CA . GLU A 1 95 ? 4.151 7.126 -7.607 1.00 81.94 95 GLU A CA 1
ATOM 732 C C . GLU A 1 95 ? 3.332 7.163 -8.902 1.00 81.94 95 GLU A C 1
ATOM 734 O O . GLU A 1 95 ? 2.597 6.223 -9.226 1.00 81.94 95 GLU A O 1
ATOM 739 N N . ARG A 1 96 ? 3.430 8.272 -9.636 1.00 80.25 96 ARG A N 1
ATOM 740 C CA . ARG A 1 96 ? 2.669 8.543 -10.863 1.00 80.25 96 ARG A CA 1
ATOM 741 C C . ARG A 1 96 ? 3.528 9.327 -11.845 1.00 80.25 96 ARG A C 1
ATOM 743 O O . ARG A 1 96 ? 4.518 9.927 -11.450 1.00 80.25 96 ARG A O 1
ATOM 750 N N . GLU A 1 97 ? 3.107 9.329 -13.109 1.00 82.12 97 GLU A N 1
ATOM 751 C CA . GLU A 1 97 ? 3.676 10.193 -14.157 1.00 82.12 97 GLU A CA 1
ATOM 752 C C . GLU A 1 97 ? 5.190 10.012 -14.363 1.00 82.12 97 GLU A C 1
ATOM 754 O O . GLU A 1 97 ? 5.910 10.958 -14.666 1.00 82.12 97 GLU A O 1
ATOM 759 N N . ALA A 1 98 ? 5.681 8.777 -14.228 1.00 80.94 98 ALA A N 1
ATOM 760 C CA . ALA A 1 98 ? 7.074 8.472 -14.521 1.00 80.94 98 ALA A CA 1
ATOM 761 C C . ALA A 1 98 ? 7.395 8.778 -15.992 1.00 80.94 98 ALA A C 1
ATOM 763 O O . ALA A 1 98 ? 6.732 8.266 -16.899 1.00 80.94 98 ALA A O 1
ATOM 764 N N . CYS A 1 99 ? 8.429 9.582 -16.226 1.00 84.19 99 CYS A N 1
ATOM 765 C CA . CYS A 1 99 ? 8.893 9.949 -17.556 1.00 84.19 99 CYS A CA 1
ATOM 766 C C . CYS A 1 99 ? 10.410 9.796 -17.669 1.00 84.19 99 CYS A C 1
ATOM 768 O O . CYS A 1 99 ? 11.143 9.917 -16.687 1.00 84.19 99 CYS A O 1
ATOM 770 N N . TRP A 1 100 ? 10.874 9.509 -18.883 1.00 83.38 100 TRP A N 1
ATOM 771 C CA . TRP A 1 100 ? 12.297 9.540 -19.193 1.00 83.38 100 TRP A CA 1
ATOM 772 C C . TRP A 1 100 ? 12.802 10.976 -19.314 1.00 83.38 100 TRP A C 1
ATOM 774 O O . TRP A 1 100 ? 12.093 11.860 -19.804 1.00 83.38 100 TRP A O 1
ATOM 784 N N . SER A 1 101 ? 14.061 11.183 -18.933 1.00 79.44 101 SER A N 1
ATOM 785 C CA . SER A 1 101 ? 14.839 12.333 -19.383 1.00 79.44 101 SER A CA 1
ATOM 786 C C . SER A 1 101 ? 14.893 12.344 -20.915 1.00 79.44 101 SER A C 1
ATOM 788 O O . SER A 1 101 ? 14.941 11.299 -21.568 1.00 79.44 101 SER A O 1
ATOM 790 N N . ALA A 1 102 ? 14.849 13.538 -21.510 1.00 72.44 102 ALA A N 1
ATOM 791 C CA . ALA A 1 102 ? 14.816 13.688 -22.967 1.00 72.44 102 ALA A CA 1
ATOM 792 C C . ALA A 1 102 ? 16.081 13.143 -23.658 1.00 72.44 102 ALA A C 1
ATOM 794 O O . ALA A 1 102 ? 16.027 12.772 -24.829 1.00 72.44 102 ALA A O 1
ATOM 795 N N . ASP A 1 103 ? 17.202 13.090 -22.937 1.00 73.25 103 ASP A N 1
ATOM 796 C CA . ASP A 1 103 ? 18.485 12.549 -23.391 1.00 73.25 103 ASP A CA 1
ATOM 797 C C . ASP A 1 103 ? 18.703 11.075 -23.003 1.00 73.25 103 ASP A C 1
ATOM 799 O O . ASP A 1 103 ? 19.659 10.459 -23.470 1.00 73.25 103 ASP A O 1
ATOM 803 N N . GLY A 1 104 ? 17.803 10.483 -22.213 1.00 57.75 104 GLY A N 1
ATOM 804 C CA . GLY A 1 104 ? 17.874 9.082 -21.800 1.00 57.75 104 GLY A CA 1
ATOM 805 C C . GLY A 1 104 ? 18.988 8.768 -20.798 1.00 57.75 104 GLY A C 1
ATOM 806 O O . GLY A 1 104 ? 19.225 7.585 -20.543 1.00 57.75 104 GLY A O 1
ATOM 807 N N . SER A 1 105 ? 19.655 9.792 -20.247 1.00 54.06 105 SER A N 1
ATOM 808 C CA . SER A 1 105 ? 20.615 9.657 -19.138 1.00 54.06 105 SER A CA 1
ATOM 809 C C . SER A 1 105 ? 19.980 9.763 -17.758 1.00 54.06 105 SER A C 1
ATOM 811 O O . SER A 1 105 ? 18.932 10.437 -17.626 1.00 54.06 105 SER A O 1
#

Sequence (105 aa):
IKFPAARGEYIVFENGGFIYSFHTKSEDLKKVDITLNQEHLNARVRLLDVATQAAGYSLSPNGERVLVTARGDVFSVPGTEGATYNLTRTPGIHEREACWSADGS

Secondary structure (DSSP, 8-state):
-EEEEEETTEEEEEETTEEEEEETTT--EEE---------GGGS------GGGEEEEEE-TTSSEEEEEETTEEEEEESSSS--EESS--TTS--------TT--

Foldseek 3Di:
DADWDDDDQWIWGDDPNWIWIAGNPVRDIDTDDDDDPDPVPVVDDDDDDFVVQFPDWEAALVRQWI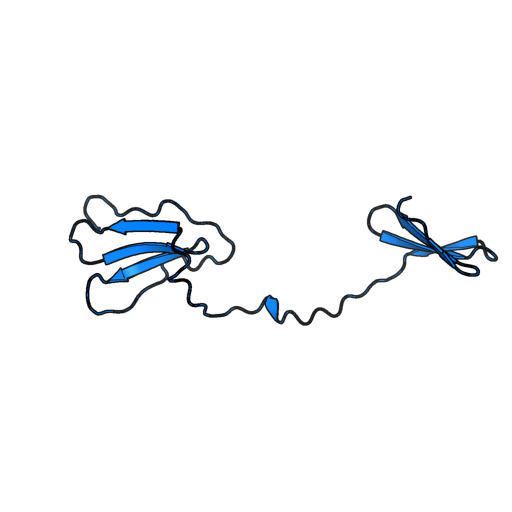WTFGQQWTWTGGNDDDDIDTPRPDHPHRHDDDYADNVND

Radius of gyration: 26.49 Å; chains: 1; bounding box: 51×26×68 Å

pLDDT: mean 86.92, std 10.13, range [54.06, 97.62]